Protein AF-A0A7K2NMR3-F1 (afdb_monomer_lite)

Sequence (72 aa):
LGKMGGNMRERLRNAGHTVVGYDTNPDRADVDSLVELVDRLERPRAVWVMVPAGGATQHVIDQLATLLKPGD

Secondary structure (DSSP, 8-state):
--HHHHHHHHHHHHTT-------SSGGG-SSSSHHHHHHTSPSS------S-TTHHHHHHHHHHHHH--TT-

pLDDT: mean 95.66, std 2.53, range [84.81, 98.19]

Foldseek 3Di:
DPPVVLVVQVVCVVVVDDDFADDPPPVRGPDDDPLVRLVPADPPGDDDDDDDPDPVVVVVVVVVVVRHDPRD

Radius of gyration: 12.05 Å; chains: 1; bounding box: 24×27×27 Å

Structure (mmCIF, N/CA/C/O backbone):
data_AF-A0A7K2NMR3-F1
#
_entry.id   AF-A0A7K2NMR3-F1
#
loop_
_atom_site.group_PDB
_atom_site.id
_atom_site.type_symbol
_atom_site.label_atom_id
_atom_site.label_alt_id
_atom_site.label_comp_id
_atom_site.label_asym_id
_atom_site.label_entity_id
_atom_site.label_seq_id
_atom_site.pdbx_PDB_ins_code
_atom_site.Cartn_x
_atom_site.Cartn_y
_atom_site.Cartn_z
_atom_site.occupancy
_atom_site.B_iso_or_equiv
_atom_site.auth_seq_id
_atom_site.auth_comp_id
_atom_site.auth_asym_id
_atom_site.auth_atom_id
_atom_site.pdbx_PDB_model_num
ATOM 1 N N . LEU A 1 1 ? 4.711 -5.707 -4.188 1.00 84.81 1 LEU A N 1
ATOM 2 C CA . LEU A 1 1 ? 5.499 -6.684 -3.410 1.00 84.81 1 LEU A CA 1
ATOM 3 C C . LEU A 1 1 ? 6.701 -7.290 -4.166 1.00 84.81 1 LEU A C 1
ATOM 5 O O . LEU A 1 1 ? 6.832 -8.505 -4.269 1.00 84.81 1 LEU A O 1
ATOM 9 N N . GLY A 1 2 ? 7.679 -6.477 -4.593 1.00 86.75 2 GLY A N 1
ATOM 10 C CA . GLY A 1 2 ? 9.015 -6.994 -4.956 1.00 86.75 2 GLY A CA 1
ATOM 11 C C . GLY A 1 2 ? 9.755 -7.609 -3.752 1.00 86.75 2 GLY A C 1
ATOM 12 O O . GLY A 1 2 ? 9.238 -7.581 -2.638 1.00 86.75 2 GLY A O 1
ATOM 13 N N . LYS A 1 3 ? 10.991 -8.106 -3.929 1.00 89.06 3 LYS A N 1
ATOM 14 C CA . LYS A 1 3 ? 11.758 -8.814 -2.872 1.00 89.06 3 LYS A CA 1
ATOM 15 C C . LYS A 1 3 ? 11.755 -8.089 -1.517 1.00 89.06 3 LYS A C 1
ATOM 17 O O . LYS A 1 3 ? 11.472 -8.700 -0.494 1.00 89.06 3 LYS A O 1
ATOM 22 N N . MET A 1 4 ? 12.022 -6.780 -1.507 1.00 90.69 4 MET A N 1
ATOM 23 C CA . MET A 1 4 ? 12.006 -5.997 -0.264 1.00 90.69 4 MET A CA 1
ATOM 24 C C . MET A 1 4 ? 10.594 -5.846 0.324 1.00 90.69 4 MET A C 1
ATOM 26 O O . MET A 1 4 ? 10.425 -5.959 1.534 1.00 90.69 4 MET A O 1
ATOM 30 N N . GLY A 1 5 ? 9.582 -5.601 -0.515 1.00 92.19 5 GLY A N 1
ATOM 31 C CA . GLY A 1 5 ? 8.203 -5.375 -0.063 1.00 92.19 5 GLY A CA 1
ATOM 32 C C . GLY A 1 5 ? 7.550 -6.638 0.477 1.00 92.19 5 GLY A C 1
ATOM 33 O O . GLY A 1 5 ? 6.932 -6.591 1.535 1.00 92.19 5 GLY A O 1
ATOM 34 N N . GLY A 1 6 ? 7.765 -7.771 -0.196 1.00 94.00 6 GLY A N 1
ATOM 35 C CA . GLY A 1 6 ? 7.342 -9.079 0.297 1.00 94.00 6 GLY A CA 1
ATOM 36 C C . GLY A 1 6 ? 7.988 -9.403 1.643 1.00 94.00 6 GLY A C 1
ATOM 37 O O . GLY A 1 6 ? 7.282 -9.687 2.604 1.00 94.00 6 GLY A O 1
ATOM 38 N N . ASN A 1 7 ? 9.313 -9.245 1.762 1.00 95.19 7 ASN A N 1
ATOM 39 C CA . ASN A 1 7 ? 10.015 -9.492 3.025 1.00 95.19 7 ASN A CA 1
ATOM 40 C C . ASN A 1 7 ? 9.511 -8.604 4.171 1.00 95.19 7 ASN A C 1
ATOM 42 O O . ASN A 1 7 ? 9.385 -9.075 5.298 1.00 95.19 7 ASN A O 1
ATOM 46 N N . MET A 1 8 ? 9.219 -7.327 3.907 1.00 95.81 8 MET A N 1
ATOM 47 C CA . MET A 1 8 ? 8.663 -6.443 4.932 1.00 95.81 8 MET A CA 1
ATOM 48 C C . MET A 1 8 ? 7.253 -6.863 5.348 1.00 95.81 8 MET A C 1
ATOM 50 O O . MET A 1 8 ? 6.972 -6.895 6.545 1.00 95.81 8 MET A O 1
ATOM 54 N N . ARG A 1 9 ? 6.384 -7.202 4.386 1.00 95.62 9 ARG A N 1
ATOM 55 C CA . ARG A 1 9 ? 5.035 -7.708 4.668 1.00 95.62 9 ARG A CA 1
ATOM 56 C C . ARG A 1 9 ? 5.104 -8.920 5.591 1.00 95.62 9 ARG A C 1
ATOM 58 O O . ARG A 1 9 ? 4.457 -8.917 6.633 1.00 95.62 9 ARG A O 1
ATOM 65 N N . GLU A 1 10 ? 5.925 -9.910 5.246 1.00 96.25 10 GLU A N 1
ATOM 66 C CA . GLU A 1 10 ? 6.096 -11.108 6.076 1.00 96.25 10 GLU A CA 1
ATOM 67 C C . GLU A 1 10 ? 6.677 -10.771 7.451 1.00 96.25 10 GLU A C 1
ATOM 69 O O . GLU A 1 10 ? 6.208 -11.283 8.461 1.00 96.25 10 GLU A O 1
ATOM 74 N N . ARG A 1 11 ? 7.644 -9.847 7.533 1.00 97.12 11 ARG A N 1
ATOM 75 C CA . ARG A 1 11 ? 8.195 -9.394 8.818 1.00 97.12 11 ARG A CA 1
ATOM 76 C C . ARG A 1 11 ? 7.125 -8.792 9.731 1.00 97.12 11 ARG A C 1
ATOM 78 O O . ARG A 1 11 ? 7.116 -9.094 10.919 1.00 97.12 11 ARG A O 1
ATOM 85 N N . LEU A 1 12 ? 6.246 -7.948 9.195 1.00 96.81 12 LEU A N 1
ATOM 86 C CA . LEU A 1 12 ? 5.162 -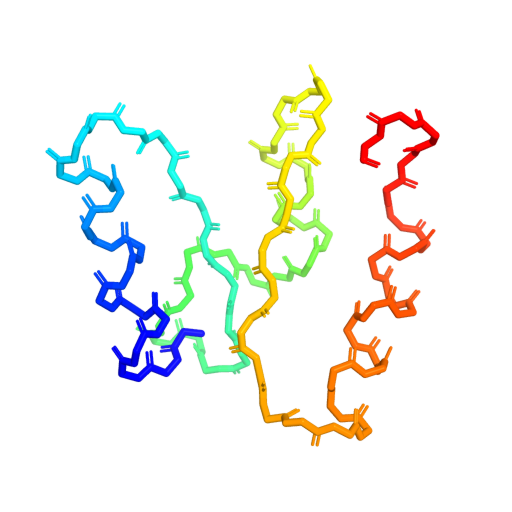7.325 9.960 1.00 96.81 12 LEU A CA 1
ATOM 87 C C . LEU A 1 12 ? 4.096 -8.346 10.375 1.00 96.81 12 LEU A C 1
ATOM 89 O O . LEU A 1 12 ? 3.658 -8.327 11.523 1.00 96.81 12 LEU A O 1
ATOM 93 N N . ARG A 1 13 ? 3.741 -9.280 9.484 1.00 96.94 13 ARG A N 1
ATOM 94 C CA . ARG A 1 13 ? 2.841 -10.399 9.805 1.00 96.94 13 ARG A CA 1
ATOM 95 C C . ARG A 1 13 ? 3.397 -11.272 10.926 1.00 96.94 13 ARG A C 1
ATOM 97 O O . ARG A 1 13 ? 2.690 -11.561 11.884 1.00 96.94 13 ARG A O 1
ATOM 104 N N . ASN A 1 14 ? 4.686 -11.604 10.868 1.00 98.06 14 ASN A N 1
ATOM 105 C CA . ASN A 1 14 ? 5.368 -12.367 11.916 1.00 98.06 14 ASN A CA 1
ATOM 106 C C . ASN A 1 14 ? 5.439 -11.621 13.259 1.00 98.06 14 ASN A C 1
ATOM 108 O O . ASN A 1 14 ? 5.572 -12.257 14.300 1.00 98.06 14 ASN A O 1
ATOM 112 N N . ALA A 1 15 ? 5.332 -10.290 13.250 1.00 98.00 15 ALA A N 1
ATOM 113 C CA . ALA A 1 15 ? 5.220 -9.471 14.455 1.00 98.00 15 ALA A CA 1
ATOM 114 C C . ALA A 1 15 ? 3.772 -9.352 14.984 1.00 98.00 15 ALA A C 1
ATOM 116 O O . ALA A 1 15 ? 3.540 -8.648 15.962 1.00 98.00 15 ALA A O 1
ATOM 117 N N . GLY A 1 16 ? 2.803 -10.035 14.362 1.00 97.44 16 GLY A N 1
ATOM 118 C CA . GLY A 1 16 ? 1.401 -10.059 14.784 1.00 97.44 16 GLY A CA 1
ATOM 119 C C . GLY A 1 16 ? 0.519 -8.980 14.151 1.00 97.44 16 GLY A C 1
ATOM 120 O O . GLY A 1 16 ? -0.628 -8.825 14.563 1.00 97.44 16 GLY A O 1
ATOM 121 N N . HIS A 1 17 ? 1.014 -8.234 13.159 1.00 96.00 17 HIS A N 1
ATOM 122 C CA . HIS A 1 17 ? 0.203 -7.241 12.453 1.00 96.00 17 HIS A CA 1
ATOM 123 C C . HIS A 1 17 ? -0.562 -7.862 11.280 1.00 96.00 17 HIS A C 1
ATOM 125 O O . HIS A 1 17 ? 0.003 -8.598 10.468 1.00 96.00 17 HIS A O 1
ATOM 131 N N . THR A 1 18 ? -1.831 -7.489 11.118 1.00 94.12 18 THR A N 1
ATOM 132 C CA . THR A 1 18 ? -2.573 -7.766 9.883 1.00 94.12 18 THR A CA 1
ATOM 133 C C . THR A 1 18 ? -2.048 -6.862 8.775 1.00 94.12 18 THR A C 1
ATOM 135 O O . THR A 1 18 ? -2.131 -5.640 8.870 1.00 94.12 18 THR A O 1
ATOM 138 N N . VAL A 1 19 ? -1.500 -7.457 7.716 1.00 96.25 19 VAL A N 1
ATOM 139 C CA . VAL A 1 19 ? -0.996 -6.718 6.550 1.00 96.25 19 VAL A CA 1
ATOM 140 C C . VAL A 1 19 ? -1.587 -7.308 5.282 1.00 96.25 19 VAL A C 1
ATOM 142 O O . VAL A 1 19 ? -1.488 -8.517 5.062 1.00 96.25 19 VAL A O 1
ATOM 145 N N . VAL A 1 20 ? -2.149 -6.444 4.439 1.00 96.94 20 VAL A N 1
ATOM 146 C CA . VAL A 1 20 ? -2.677 -6.771 3.110 1.00 96.94 20 VAL A CA 1
ATOM 147 C C . VAL A 1 20 ? -1.789 -6.101 2.069 1.00 96.94 20 VAL A C 1
ATOM 149 O O . VAL A 1 20 ? -1.479 -4.916 2.186 1.00 96.94 20 VAL A O 1
ATOM 152 N N . GLY A 1 21 ? -1.323 -6.859 1.083 1.00 96.69 21 GLY A N 1
ATOM 153 C CA . GLY A 1 21 ? -0.398 -6.380 0.069 1.00 96.69 21 GLY A CA 1
ATOM 154 C C . GLY A 1 21 ? -0.980 -6.415 -1.336 1.00 96.69 21 GLY A C 1
ATOM 155 O O . GLY A 1 21 ? -1.568 -7.404 -1.754 1.00 96.69 21 GLY A O 1
ATOM 156 N N . TYR A 1 22 ? -0.730 -5.350 -2.090 1.00 97.31 22 TYR A N 1
ATOM 157 C CA . TYR A 1 22 ? -1.008 -5.266 -3.521 1.00 97.31 22 TYR A CA 1
ATOM 158 C C . TYR A 1 22 ? 0.306 -5.285 -4.326 1.00 97.31 22 TYR A C 1
ATOM 160 O O . TYR A 1 22 ? 1.342 -4.755 -3.896 1.00 97.31 22 TYR A O 1
ATOM 168 N N . ASP A 1 23 ? 0.279 -5.912 -5.501 1.00 96.06 23 ASP A N 1
ATOM 169 C CA . ASP A 1 23 ? 1.319 -5.849 -6.532 1.00 96.06 23 ASP A CA 1
ATOM 170 C C . ASP A 1 23 ? 0.676 -6.007 -7.912 1.00 96.06 23 ASP A C 1
ATOM 172 O O . ASP A 1 23 ? -0.362 -6.646 -8.040 1.00 96.06 23 ASP A O 1
ATOM 176 N N . THR A 1 24 ? 1.307 -5.464 -8.953 1.00 92.56 24 THR A N 1
ATOM 177 C CA . THR A 1 24 ? 0.847 -5.665 -10.334 1.00 92.56 24 THR A CA 1
ATOM 178 C C . THR A 1 24 ? 1.089 -7.089 -10.839 1.00 92.56 24 THR A C 1
ATOM 180 O O . THR A 1 24 ? 0.474 -7.493 -11.822 1.00 92.56 24 THR A O 1
ATOM 183 N N . ASN A 1 25 ? 1.978 -7.853 -10.197 1.00 93.31 25 ASN A N 1
ATOM 184 C CA . ASN A 1 25 ? 2.094 -9.289 -10.391 1.00 93.31 25 ASN A CA 1
ATOM 185 C C . ASN A 1 25 ? 1.125 -10.023 -9.435 1.00 93.31 25 ASN A C 1
ATOM 187 O O . ASN A 1 25 ? 1.375 -10.030 -8.221 1.00 93.31 25 ASN A O 1
ATOM 191 N N . PRO A 1 26 ? 0.078 -10.686 -9.963 1.00 91.62 26 PRO A N 1
ATOM 192 C CA . PRO A 1 26 ? -0.938 -11.353 -9.150 1.00 91.62 26 PRO A CA 1
ATOM 193 C C . PRO A 1 26 ? -0.371 -12.489 -8.289 1.00 91.62 26 PRO A C 1
ATOM 195 O O . PRO A 1 26 ? -0.852 -12.703 -7.184 1.00 91.62 26 PRO A O 1
ATOM 198 N N . AS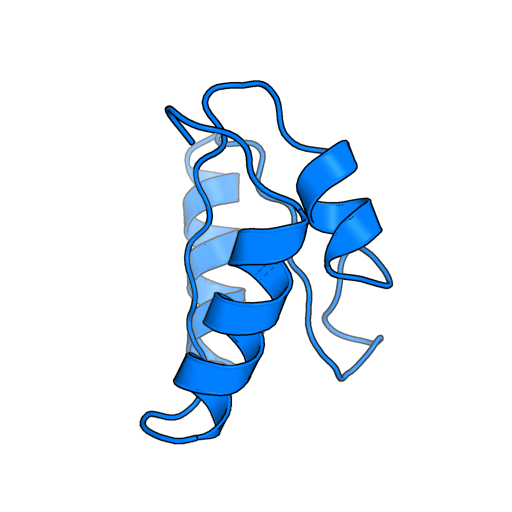P A 1 27 ? 0.722 -13.141 -8.704 1.00 93.00 27 ASP A N 1
ATOM 199 C CA . ASP A 1 27 ? 1.358 -14.224 -7.933 1.00 93.00 27 ASP A CA 1
ATOM 200 C C . ASP A 1 27 ? 1.923 -13.749 -6.582 1.00 93.00 27 ASP A C 1
ATOM 202 O O . ASP A 1 27 ? 2.316 -14.551 -5.733 1.00 93.00 27 ASP A O 1
ATOM 206 N N . ARG A 1 28 ? 2.048 -12.430 -6.397 1.00 93.06 28 ARG A N 1
ATOM 207 C CA . ARG A 1 28 ? 2.627 -11.815 -5.200 1.00 93.06 28 ARG A CA 1
ATOM 208 C C . ARG A 1 28 ? 1.607 -11.043 -4.377 1.00 93.06 28 ARG A C 1
ATOM 210 O O . ARG A 1 28 ? 1.954 -10.651 -3.265 1.00 93.06 28 ARG A O 1
ATOM 217 N N . ALA A 1 29 ? 0.421 -10.781 -4.913 1.00 95.88 29 ALA A N 1
ATOM 218 C CA . ALA A 1 29 ? -0.589 -9.944 -4.284 1.00 95.88 29 ALA A CA 1
ATOM 219 C C . ALA A 1 29 ? -1.496 -10.760 -3.347 1.00 95.88 29 ALA A C 1
ATOM 221 O O . ALA A 1 29 ? -1.679 -11.959 -3.527 1.00 95.88 29 ALA A O 1
ATOM 222 N N . ASP A 1 30 ? -2.043 -10.109 -2.320 1.00 96.56 30 ASP A N 1
ATOM 223 C CA . ASP A 1 30 ? -3.127 -10.657 -1.491 1.00 96.56 30 ASP A CA 1
ATOM 224 C C . ASP A 1 30 ? -4.514 -10.210 -1.993 1.00 96.56 30 ASP A C 1
ATOM 226 O O . ASP A 1 30 ? -5.522 -10.804 -1.621 1.00 96.56 30 ASP A O 1
ATOM 230 N N . VAL A 1 31 ? -4.553 -9.128 -2.777 1.00 97.50 31 VAL A N 1
ATOM 231 C CA . VAL A 1 31 ? -5.750 -8.472 -3.321 1.00 97.50 31 VAL A CA 1
ATOM 232 C C . VAL A 1 31 ? -5.469 -7.978 -4.734 1.00 97.50 31 VAL A C 1
ATOM 234 O O . VAL A 1 31 ? -4.330 -7.625 -5.052 1.00 9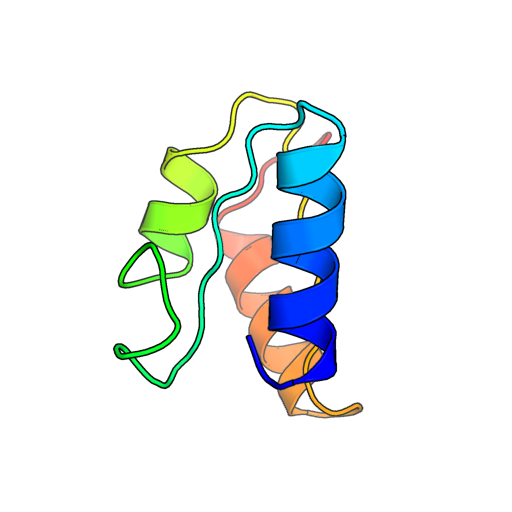7.50 31 VAL A O 1
ATOM 237 N N . ASP A 1 32 ? -6.507 -7.879 -5.560 1.00 96.56 32 ASP A N 1
ATOM 238 C CA . ASP A 1 32 ? -6.341 -7.651 -7.002 1.00 96.56 32 ASP A CA 1
ATOM 239 C C . ASP A 1 32 ? -6.278 -6.165 -7.389 1.00 96.56 32 ASP A C 1
ATOM 241 O O . ASP A 1 32 ? -6.022 -5.815 -8.543 1.00 96.56 32 ASP A O 1
ATOM 245 N N . SER A 1 33 ? -6.520 -5.253 -6.441 1.00 97.00 33 SER A N 1
ATOM 246 C CA . SER A 1 33 ? -6.534 -3.813 -6.712 1.00 97.00 33 SER A CA 1
ATOM 247 C C . SER A 1 33 ? -6.229 -2.951 -5.484 1.00 97.00 33 SER A C 1
ATOM 249 O O . SER A 1 33 ? -6.382 -3.380 -4.340 1.00 97.00 33 SER A O 1
ATOM 251 N N . LEU A 1 34 ? -5.861 -1.685 -5.723 1.00 97.25 34 LEU A N 1
ATOM 252 C CA . LEU A 1 34 ? -5.746 -0.675 -4.662 1.00 97.25 34 LEU A CA 1
ATOM 253 C C . LEU A 1 34 ? -7.090 -0.376 -3.981 1.00 97.25 34 LEU A C 1
ATOM 255 O O . LEU A 1 34 ? -7.099 -0.048 -2.799 1.00 97.25 34 LEU A O 1
ATOM 259 N N . VAL A 1 35 ? -8.210 -0.505 -4.703 1.00 97.81 35 VAL A N 1
ATOM 260 C CA . VAL A 1 35 ? -9.559 -0.343 -4.135 1.00 97.81 35 VAL A CA 1
ATOM 261 C C . VAL A 1 35 ? -9.802 -1.421 -3.088 1.00 97.81 35 VAL A C 1
ATOM 263 O O . VAL A 1 35 ? -10.072 -1.104 -1.934 1.00 97.81 35 VAL A O 1
ATOM 266 N N . GLU A 1 36 ? -9.595 -2.686 -3.462 1.00 97.94 36 GLU A N 1
ATOM 267 C CA . GLU A 1 36 ? -9.748 -3.799 -2.528 1.00 97.94 36 GLU A CA 1
ATOM 268 C C . GLU A 1 36 ? -8.760 -3.686 -1.358 1.00 97.94 36 GLU A C 1
ATOM 270 O O . GLU A 1 36 ? -9.141 -3.925 -0.215 1.00 97.94 36 GLU A O 1
ATOM 275 N N . LEU A 1 37 ? -7.515 -3.253 -1.602 1.00 97.81 37 LEU A N 1
ATOM 276 C CA . LEU A 1 37 ? -6.555 -2.996 -0.527 1.00 97.81 37 LEU A CA 1
ATOM 277 C C . LEU A 1 37 ? -7.104 -1.994 0.496 1.00 97.81 37 LEU A C 1
ATOM 279 O O . LEU A 1 37 ? -7.056 -2.270 1.690 1.00 97.81 37 LEU A O 1
ATOM 283 N N . VAL A 1 38 ? -7.628 -0.851 0.045 1.00 97.31 38 VAL A N 1
ATOM 284 C CA . VAL A 1 38 ? -8.161 0.204 0.924 1.00 97.31 38 VAL A CA 1
ATOM 285 C C . VAL A 1 38 ? -9.428 -0.249 1.656 1.00 97.31 38 VAL A C 1
ATOM 287 O O . VAL A 1 38 ? -9.601 0.088 2.831 1.00 97.31 38 VAL A O 1
ATOM 290 N N . ASP A 1 39 ? -10.284 -1.036 1.003 1.00 96.62 39 ASP A N 1
ATOM 291 C CA . ASP A 1 39 ? -11.519 -1.569 1.590 1.00 96.62 39 ASP A CA 1
ATOM 292 C C . ASP A 1 39 ? -11.259 -2.600 2.699 1.00 96.62 39 ASP A C 1
ATOM 294 O O . ASP A 1 39 ? -12.071 -2.750 3.612 1.00 96.62 39 ASP A O 1
ATOM 298 N N . ARG A 1 40 ? -10.111 -3.287 2.665 1.00 97.19 40 ARG A N 1
ATOM 299 C CA . ARG A 1 40 ? -9.695 -4.245 3.705 1.00 97.19 40 ARG A CA 1
ATOM 300 C C . ARG A 1 40 ? -9.073 -3.588 4.941 1.00 97.19 40 ARG A C 1
ATOM 302 O O . ARG A 1 40 ? -8.798 -4.299 5.906 1.00 97.19 40 ARG A O 1
ATOM 309 N N . LEU A 1 41 ? -8.818 -2.278 4.921 1.00 96.50 41 LEU A N 1
ATOM 310 C CA . LEU A 1 41 ? -8.182 -1.559 6.026 1.00 96.50 41 LEU A CA 1
ATOM 311 C C . LEU A 1 41 ? -9.207 -0.832 6.900 1.00 96.50 41 LEU A C 1
ATOM 313 O O . LEU A 1 41 ? -10.066 -0.089 6.417 1.00 96.50 41 LEU A O 1
ATOM 317 N N . GLU A 1 42 ? -9.046 -0.980 8.212 1.00 94.19 42 GLU A N 1
ATOM 318 C CA . GLU A 1 42 ? -9.755 -0.174 9.203 1.00 94.19 42 GLU A CA 1
ATOM 319 C C . GLU A 1 42 ? -9.178 1.250 9.259 1.00 94.19 42 GLU A C 1
ATOM 321 O O . GLU A 1 42 ? -7.995 1.472 8.994 1.00 94.19 42 GLU A O 1
ATOM 326 N N . ARG A 1 43 ? -10.022 2.236 9.587 1.00 94.50 43 ARG A N 1
ATOM 327 C CA . ARG A 1 43 ? -9.596 3.640 9.709 1.00 94.50 43 AR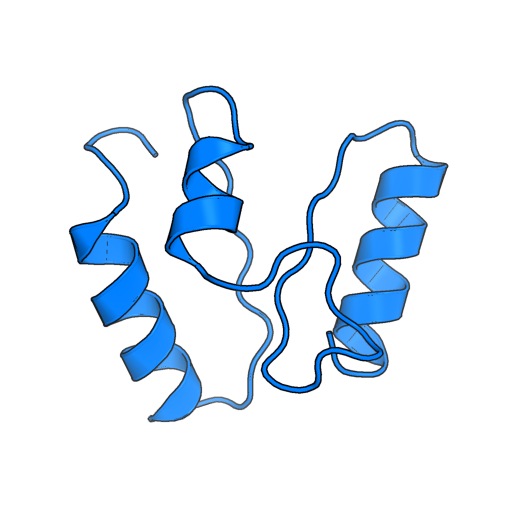G A CA 1
ATOM 328 C C . ARG A 1 43 ? -9.013 3.927 11.104 1.00 94.50 43 ARG A C 1
ATOM 330 O O . ARG A 1 43 ? -9.564 3.415 12.078 1.00 94.50 43 ARG A O 1
ATOM 337 N N . PRO A 1 44 ? -8.010 4.821 11.232 1.00 95.44 44 PRO A N 1
ATOM 338 C CA . PRO A 1 44 ? -7.301 5.511 10.148 1.00 95.44 44 PRO A CA 1
ATOM 339 C C . PRO A 1 44 ? -6.392 4.550 9.373 1.00 95.44 44 PRO A C 1
ATOM 341 O O . PRO A 1 44 ? -5.695 3.725 9.966 1.00 95.44 44 PRO A O 1
ATOM 344 N N . ARG A 1 45 ? -6.429 4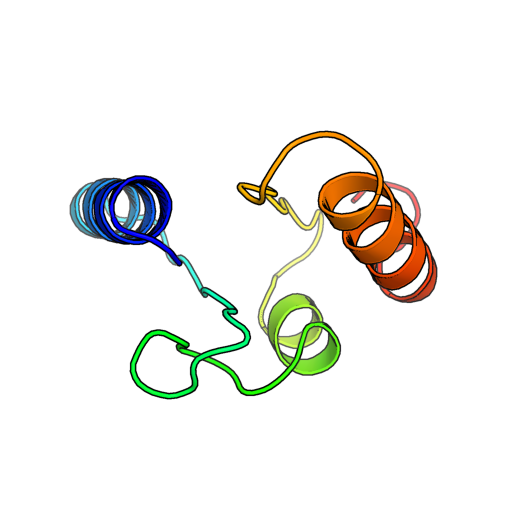.631 8.040 1.00 96.88 45 ARG A N 1
ATOM 345 C CA . ARG A 1 45 ? -5.775 3.633 7.183 1.00 96.88 45 ARG A CA 1
ATOM 346 C C . ARG A 1 45 ? -4.299 3.946 7.005 1.00 96.88 45 ARG A C 1
ATOM 348 O O . ARG A 1 45 ? -3.950 4.902 6.332 1.00 96.88 45 ARG A O 1
ATOM 355 N N . ALA A 1 46 ? -3.426 3.075 7.496 1.00 96.56 46 ALA A N 1
ATOM 356 C CA . ALA A 1 46 ? -1.999 3.176 7.216 1.00 96.56 46 ALA A CA 1
ATOM 357 C C . ALA A 1 46 ? -1.639 2.445 5.910 1.00 96.56 46 ALA A C 1
ATOM 359 O O . ALA A 1 46 ? -1.729 1.218 5.837 1.00 96.56 46 ALA A O 1
ATOM 360 N N . VAL A 1 47 ? -1.179 3.185 4.895 1.00 96.81 47 VAL A N 1
ATOM 361 C CA . VAL A 1 47 ? -0.689 2.619 3.626 1.00 96.81 47 VAL A CA 1
ATOM 362 C C . VAL A 1 47 ? 0.792 2.930 3.440 1.00 96.81 47 VAL A C 1
ATOM 364 O O . VAL A 1 47 ? 1.225 4.076 3.518 1.00 96.81 47 VAL A O 1
ATOM 367 N N . TRP A 1 48 ? 1.583 1.897 3.151 1.00 95.56 48 TRP A N 1
ATOM 368 C CA . TRP A 1 48 ? 3.012 2.022 2.875 1.00 95.56 48 TRP A CA 1
ATOM 369 C C . TRP A 1 48 ? 3.321 1.672 1.420 1.00 95.56 48 TRP A C 1
ATOM 371 O O . TRP A 1 48 ? 3.050 0.562 0.959 1.00 95.56 48 TRP A O 1
ATOM 381 N N . VAL A 1 49 ? 3.923 2.618 0.698 1.00 96.00 49 VAL A N 1
ATOM 382 C CA . VAL A 1 49 ? 4.247 2.475 -0.725 1.00 96.00 49 VAL A CA 1
ATOM 383 C C . VAL A 1 49 ? 5.732 2.161 -0.897 1.00 96.00 49 VAL A C 1
ATOM 385 O O . VAL A 1 49 ? 6.595 2.984 -0.603 1.00 96.00 49 VAL A O 1
ATOM 388 N N . MET A 1 50 ? 6.032 0.973 -1.428 1.00 93.69 50 MET A N 1
ATOM 389 C CA . MET A 1 50 ? 7.379 0.584 -1.862 1.00 93.69 50 MET A CA 1
ATOM 390 C C . MET A 1 50 ? 7.386 0.151 -3.327 1.00 93.69 50 MET A C 1
ATOM 392 O O . MET A 1 50 ? 7.323 -1.035 -3.659 1.00 93.69 50 MET A O 1
ATOM 396 N N . VAL A 1 51 ? 7.487 1.146 -4.202 1.00 93.12 51 VAL A N 1
ATOM 397 C CA . VAL A 1 51 ? 7.645 1.008 -5.656 1.00 93.12 51 VAL A CA 1
ATOM 398 C C . VAL A 1 51 ? 8.882 1.802 -6.107 1.00 93.12 51 VAL A C 1
ATOM 400 O O . VAL A 1 51 ? 9.441 2.546 -5.294 1.00 93.12 51 VAL A O 1
ATOM 403 N N . PRO A 1 52 ? 9.367 1.640 -7.354 1.00 93.94 52 PRO A N 1
ATOM 404 C CA . PRO A 1 52 ? 10.480 2.439 -7.858 1.00 93.94 52 PRO A CA 1
ATOM 405 C C . PRO A 1 52 ? 10.216 3.941 -7.722 1.00 93.94 52 PRO A C 1
ATOM 407 O O . PRO A 1 52 ? 9.099 4.401 -7.951 1.00 93.94 52 PRO A O 1
ATOM 410 N N . ALA A 1 53 ? 11.255 4.699 -7.378 1.00 94.31 53 ALA A N 1
ATOM 411 C CA . ALA A 1 53 ? 11.149 6.144 -7.223 1.00 94.31 53 ALA A CA 1
ATOM 412 C C . ALA A 1 53 ? 10.745 6.844 -8.535 1.00 94.31 53 ALA A C 1
ATOM 414 O O . ALA A 1 53 ? 11.003 6.351 -9.635 1.00 94.31 53 ALA A O 1
ATOM 415 N N . GLY A 1 54 ? 10.150 8.033 -8.412 1.00 96.31 54 GLY A N 1
ATOM 416 C CA . GLY A 1 54 ? 9.717 8.851 -9.544 1.00 96.31 54 GLY A CA 1
ATOM 417 C C . GLY A 1 54 ? 8.271 8.567 -9.947 1.00 96.31 54 GLY A C 1
ATOM 418 O O . GLY A 1 54 ? 7.389 8.487 -9.093 1.00 96.31 54 GLY A O 1
ATOM 419 N N . GLY A 1 55 ? 8.025 8.432 -11.253 1.00 97.44 55 GLY A N 1
ATOM 420 C CA . GLY A 1 55 ? 6.668 8.363 -11.808 1.00 97.44 55 GLY A CA 1
ATOM 421 C C . GLY A 1 55 ? 5.816 7.213 -11.263 1.00 97.44 55 GLY A C 1
ATOM 422 O O . GLY A 1 55 ? 4.619 7.393 -11.069 1.00 97.44 55 GLY A O 1
ATOM 423 N N . ALA A 1 56 ? 6.422 6.062 -10.950 1.00 94.88 56 ALA A N 1
ATOM 424 C CA . ALA A 1 56 ? 5.694 4.932 -10.372 1.00 94.88 56 ALA A CA 1
ATOM 425 C C . ALA A 1 56 ? 5.154 5.255 -8.969 1.00 94.88 56 ALA A C 1
ATOM 427 O O . ALA A 1 56 ? 3.989 4.982 -8.689 1.00 94.88 56 ALA A O 1
ATOM 428 N N . THR A 1 57 ? 5.964 5.882 -8.107 1.00 96.44 57 THR A N 1
ATOM 429 C CA . THR A 1 57 ? 5.498 6.360 -6.797 1.00 96.44 57 THR A CA 1
ATOM 430 C C . THR A 1 57 ? 4.391 7.393 -6.955 1.00 96.44 57 THR A C 1
ATOM 432 O O . THR A 1 57 ? 3.355 7.245 -6.315 1.00 96.44 57 THR A O 1
ATOM 435 N N . GLN A 1 58 ? 4.577 8.402 -7.816 1.00 98.12 58 GLN A N 1
ATOM 436 C CA . GLN A 1 58 ? 3.578 9.460 -7.996 1.00 98.12 58 GLN A CA 1
ATOM 437 C C . GLN A 1 58 ? 2.230 8.886 -8.445 1.00 98.12 58 GLN A C 1
ATOM 439 O O . GLN A 1 58 ? 1.211 9.189 -7.840 1.00 98.12 58 GLN A O 1
ATOM 444 N N . HIS A 1 59 ? 2.239 7.978 -9.423 1.00 97.25 59 HIS A N 1
ATOM 445 C CA . HIS A 1 59 ? 1.024 7.345 -9.926 1.00 97.25 59 HIS A CA 1
ATOM 446 C C . HIS A 1 59 ? 0.244 6.598 -8.834 1.00 97.25 59 HIS A C 1
ATOM 448 O O . HIS A 1 59 ? -0.972 6.747 -8.731 1.00 97.25 59 HIS A O 1
ATOM 454 N N . VAL A 1 60 ? 0.935 5.822 -7.990 1.00 97.25 60 VAL A N 1
ATOM 455 C CA . VAL A 1 60 ? 0.290 5.088 -6.887 1.00 97.25 60 VAL A CA 1
ATOM 456 C C . VAL A 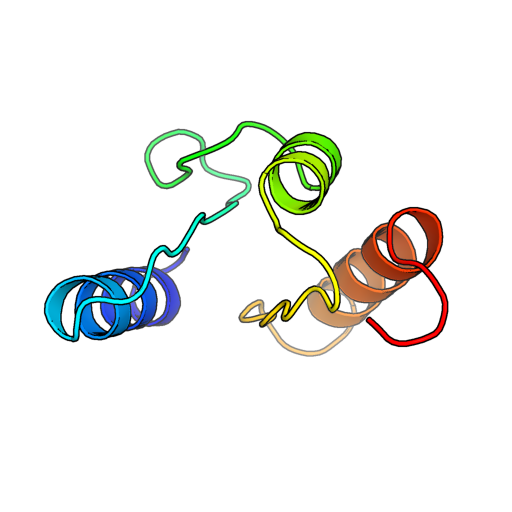1 60 ? -0.275 6.050 -5.841 1.00 97.25 60 VAL A C 1
ATOM 458 O O . VAL A 1 60 ? -1.379 5.830 -5.347 1.00 97.25 60 VAL A O 1
ATOM 461 N N . ILE A 1 61 ? 0.453 7.121 -5.514 1.00 97.69 61 ILE A N 1
ATOM 462 C CA . ILE A 1 61 ? -0.014 8.141 -4.567 1.00 97.69 61 ILE A CA 1
ATOM 463 C C . ILE A 1 61 ? -1.250 8.867 -5.107 1.00 97.69 61 ILE A C 1
ATOM 465 O O . ILE A 1 61 ? -2.214 9.024 -4.362 1.00 97.69 61 ILE A O 1
ATOM 469 N N . ASP A 1 62 ? -1.269 9.236 -6.390 1.00 98.19 62 ASP A N 1
ATOM 470 C CA . ASP A 1 62 ? -2.422 9.888 -7.021 1.00 98.19 62 ASP A CA 1
ATOM 471 C C . ASP A 1 62 ? -3.664 8.988 -6.975 1.00 98.19 62 ASP A C 1
ATOM 473 O O . ASP A 1 62 ? -4.753 9.444 -6.635 1.00 98.19 62 ASP A O 1
ATOM 477 N N . GLN A 1 63 ? -3.507 7.688 -7.251 1.00 97.81 63 GLN A N 1
ATOM 478 C CA . GLN A 1 63 ? -4.600 6.720 -7.134 1.00 97.81 63 GLN A CA 1
ATOM 479 C C . GLN A 1 63 ? -5.090 6.597 -5.688 1.00 97.81 63 GLN A C 1
ATOM 481 O O . GLN A 1 63 ? -6.290 6.704 -5.436 1.00 97.81 63 GLN A O 1
ATOM 486 N N . LEU A 1 64 ? -4.179 6.421 -4.728 1.00 97.88 64 LEU A N 1
ATOM 487 C CA . LEU A 1 64 ? -4.530 6.323 -3.310 1.00 97.88 64 LEU A CA 1
ATOM 488 C C . LEU A 1 64 ? -5.224 7.591 -2.801 1.00 97.88 64 LEU A C 1
ATOM 490 O O . LEU A 1 64 ? -6.169 7.478 -2.028 1.00 97.88 64 LEU A O 1
ATOM 494 N N . ALA A 1 65 ? -4.840 8.778 -3.277 1.00 97.62 65 ALA A N 1
ATOM 495 C CA . ALA A 1 65 ? -5.487 10.039 -2.916 1.00 97.62 65 ALA A CA 1
ATOM 496 C C . ALA A 1 65 ? -6.972 10.097 -3.324 1.00 97.62 65 ALA A C 1
ATOM 498 O O . ALA A 1 65 ? -7.747 10.817 -2.697 1.00 97.62 65 ALA A O 1
ATOM 499 N N . THR A 1 66 ? -7.389 9.325 -4.336 1.00 97.88 66 THR A N 1
ATOM 500 C CA . THR A 1 66 ? -8.809 9.201 -4.716 1.00 97.88 66 THR A CA 1
ATOM 501 C C . THR A 1 66 ? -9.596 8.207 -3.853 1.00 97.88 66 THR A C 1
ATOM 503 O O . THR A 1 66 ? -10.825 8.255 -3.839 1.00 97.88 66 THR A O 1
ATOM 506 N N . LEU A 1 67 ? -8.908 7.309 -3.139 1.00 97.81 67 LEU A N 1
ATOM 507 C CA . LEU A 1 67 ? -9.508 6.205 -2.374 1.00 97.81 67 LEU A CA 1
ATOM 508 C C . LEU A 1 67 ? -9.486 6.450 -0.859 1.00 97.81 67 LEU A C 1
ATOM 510 O O . LEU A 1 67 ? -10.414 6.072 -0.138 1.00 97.81 67 LEU A O 1
ATOM 514 N N . LEU A 1 68 ? -8.416 7.074 -0.371 1.00 97.50 68 LEU A N 1
ATOM 515 C CA . LEU A 1 68 ? -8.223 7.423 1.029 1.00 97.50 68 LEU A CA 1
ATOM 516 C C . LEU A 1 68 ? -9.055 8.650 1.412 1.00 97.50 68 LEU A C 1
ATOM 518 O O . LEU A 1 68 ? -9.524 9.418 0.571 1.00 97.50 68 LEU A O 1
ATOM 522 N N . LYS A 1 69 ? -9.285 8.819 2.713 1.00 96.00 69 LYS A N 1
ATOM 523 C CA . LYS A 1 69 ? -10.088 9.915 3.267 1.00 96.00 69 LYS A CA 1
ATOM 524 C C . LYS A 1 69 ? -9.237 10.779 4.196 1.00 96.00 69 LYS A C 1
ATOM 526 O O . LYS A 1 69 ? -8.239 10.297 4.717 1.00 96.00 69 LYS A O 1
ATOM 531 N N . PRO A 1 70 ? -9.649 12.030 4.481 1.00 96.88 70 PRO A N 1
ATOM 532 C CA . PRO A 1 70 ? -8.952 12.857 5.459 1.00 96.88 70 PRO A CA 1
ATOM 533 C C . PRO A 1 70 ? -8.738 12.113 6.786 1.00 96.88 70 PRO A C 1
ATOM 535 O O . PRO A 1 70 ? -9.688 11.544 7.339 1.00 96.88 70 PRO A O 1
ATOM 538 N N . GLY A 1 71 ? -7.496 12.126 7.270 1.00 94.88 71 GLY A N 1
ATOM 539 C CA . GLY A 1 71 ? -7.063 11.438 8.489 1.00 94.88 71 GLY A CA 1
ATOM 540 C C . GLY A 1 71 ? -6.497 10.029 8.281 1.00 94.88 71 GLY A C 1
ATOM 541 O O . GLY A 1 71 ? -6.013 9.458 9.254 1.00 94.88 71 GLY A O 1
ATOM 542 N N . ASP A 1 72 ? -6.565 9.489 7.061 1.00 94.88 72 ASP A N 1
ATOM 543 C CA . ASP A 1 72 ? -5.746 8.346 6.636 1.00 94.88 72 ASP A CA 1
ATOM 544 C C . ASP A 1 72 ? -4.310 8.803 6.295 1.00 94.88 72 ASP A C 1
ATOM 546 O O . ASP A 1 72 ? -4.145 9.974 5.868 1.00 94.88 72 ASP A O 1
#